Protein AF-R7ZIJ1-F1 (afdb_monomer_lite)

Foldseek 3Di:
DKDWAAWEWEDADAVVVVVVVVVVVFDKFFQADPVDGQWIWTDDPDGHIYIYGYDDPVCLVVLVVCCVQFHDQSSVVSNQSNPDDTTTDGTDIADPDPVRRDQVNQVVVQVVCVVVVWDKTHKDKDWHQGHVRDIDIDIDMGTDD

Secondary structure (DSSP, 8-state):
--EEEEEEEEES-HHHHHHHHHHTT--EEESS-TTT-SEEEE--SSSPEEEEEE--GGGGTTHHHHHHHH-HHHHHHHHHHHHSPSEEEEEEEE-SSHHHHSGGGHHHHHHHHHHTT--BPPPEEEEEE-TTS-EEEEEE--B--

Structure (mmCIF, N/CA/C/O backbone):
data_AF-R7ZIJ1-F1
#
_entry.id   AF-R7ZIJ1-F1
#
loop_
_atom_site.group_PDB
_atom_site.id
_atom_site.type_symbol
_atom_site.label_atom_id
_atom_site.label_alt_id
_atom_site.label_comp_id
_atom_site.label_asym_id
_atom_site.label_entity_id
_atom_site.label_seq_id
_atom_site.pdbx_PDB_ins_code
_atom_site.Cartn_x
_atom_site.Cartn_y
_atom_site.Cartn_z
_atom_site.occupancy
_atom_site.B_iso_or_equiv
_atom_site.auth_seq_id
_atom_site.auth_comp_id
_atom_site.auth_asym_id
_atom_site.auth_atom_id
_atom_site.pdbx_PDB_model_num
ATOM 1 N N . MET A 1 1 ? -21.205 5.288 0.172 1.00 73.06 1 MET A N 1
ATOM 2 C CA . MET A 1 1 ? -20.862 4.315 1.240 1.00 73.06 1 MET A CA 1
ATOM 3 C C . MET A 1 1 ? -19.729 3.442 0.705 1.00 73.06 1 MET A C 1
ATOM 5 O O . MET A 1 1 ? -20.016 2.722 -0.219 1.00 73.06 1 MET A O 1
ATOM 9 N N . LEU A 1 2 ? -18.474 3.632 1.132 1.00 88.88 2 LEU A N 1
ATOM 10 C CA . LEU A 1 2 ? -17.193 3.047 0.641 1.00 88.88 2 LEU A CA 1
ATOM 11 C C . LEU A 1 2 ? -17.124 2.245 -0.691 1.00 88.88 2 LEU A C 1
ATOM 13 O O . LEU A 1 2 ? -17.809 1.242 -0.847 1.00 88.88 2 LEU A O 1
ATOM 17 N N . LYS A 1 3 ? -16.189 2.601 -1.585 1.00 92.88 3 LYS A N 1
ATOM 18 C CA . LYS A 1 3 ? -15.835 1.858 -2.817 1.00 92.88 3 LYS A CA 1
ATOM 19 C C . LYS A 1 3 ? -14.416 1.290 -2.750 1.00 92.88 3 LYS A C 1
ATOM 21 O O . LYS A 1 3 ? -13.611 1.747 -1.940 1.00 92.88 3 LYS A O 1
ATOM 26 N N . ILE A 1 4 ? -14.095 0.326 -3.616 1.00 95.69 4 ILE A N 1
ATOM 27 C CA . ILE A 1 4 ? -12.715 -0.153 -3.790 1.00 95.69 4 ILE A CA 1
ATOM 28 C C . ILE A 1 4 ? -11.900 0.954 -4.463 1.00 95.69 4 ILE A C 1
ATOM 30 O O . ILE A 1 4 ? -12.250 1.402 -5.551 1.00 95.69 4 ILE A O 1
ATOM 34 N N . SER A 1 5 ? -10.827 1.380 -3.800 1.00 95.12 5 SER A N 1
ATOM 35 C CA . SER A 1 5 ? -9.854 2.343 -4.325 1.00 95.12 5 SER A CA 1
ATOM 36 C C . SER A 1 5 ? -8.851 1.637 -5.233 1.00 95.12 5 SER A C 1
ATOM 38 O O . SER A 1 5 ? -8.648 2.010 -6.385 1.00 95.12 5 SER A O 1
ATOM 40 N N . HIS A 1 6 ? -8.251 0.565 -4.716 1.00 97.12 6 HIS A N 1
ATOM 41 C CA . HIS A 1 6 ? -7.270 -0.235 -5.432 1.00 97.12 6 HIS A CA 1
ATOM 42 C C . HIS A 1 6 ? -7.150 -1.635 -4.849 1.00 97.12 6 HIS A C 1
ATOM 44 O O . HIS A 1 6 ? -7.505 -1.890 -3.694 1.00 97.12 6 HIS A O 1
ATOM 50 N N . ILE A 1 7 ? -6.617 -2.534 -5.668 1.00 97.81 7 ILE A N 1
ATOM 51 C CA . ILE A 1 7 ? -6.256 -3.897 -5.284 1.00 97.81 7 ILE A CA 1
ATOM 52 C C . ILE A 1 7 ? -4.742 -3.943 -5.088 1.00 97.81 7 ILE A C 1
ATOM 54 O O . ILE A 1 7 ? -3.988 -3.374 -5.876 1.00 97.81 7 ILE A O 1
ATOM 58 N N . GLN A 1 8 ? -4.289 -4.623 -4.041 1.00 97.50 8 GLN A N 1
ATOM 59 C CA . GLN A 1 8 ? -2.878 -4.744 -3.705 1.00 97.50 8 GLN A CA 1
ATOM 60 C C . GLN A 1 8 ? -2.326 -6.093 -4.174 1.00 97.50 8 GLN A C 1
ATOM 62 O O . GLN A 1 8 ? -2.800 -7.162 -3.776 1.00 97.50 8 GLN A O 1
ATOM 67 N N . CYS A 1 9 ? -1.288 -6.033 -5.004 1.00 97.88 9 CYS A N 1
ATOM 68 C CA . CYS A 1 9 ? -0.567 -7.174 -5.543 1.00 97.88 9 CYS A CA 1
ATOM 69 C C . CYS A 1 9 ? 0.866 -7.184 -5.012 1.00 97.88 9 CYS A C 1
ATOM 71 O O . CYS A 1 9 ? 1.689 -6.329 -5.351 1.00 97.88 9 CYS A O 1
ATOM 73 N N . ARG A 1 10 ? 1.179 -8.169 -4.174 1.00 97.50 10 ARG A N 1
ATOM 74 C CA . ARG A 1 10 ? 2.536 -8.358 -3.667 1.00 97.50 10 ARG A CA 1
ATOM 75 C C . ARG A 1 10 ? 3.375 -9.030 -4.741 1.00 97.50 10 ARG A C 1
ATOM 77 O O . ARG A 1 10 ? 3.000 -10.090 -5.228 1.00 97.50 10 ARG A O 1
ATOM 84 N N . VAL A 1 11 ? 4.548 -8.477 -5.019 1.00 97.44 11 VAL A N 1
ATOM 85 C CA . VAL A 1 11 ? 5.534 -9.037 -5.952 1.00 97.44 11 VAL A CA 1
ATOM 86 C C . VAL A 1 11 ? 6.867 -9.263 -5.249 1.00 97.44 11 VAL A C 1
ATOM 88 O O . VAL A 1 11 ? 7.209 -8.564 -4.293 1.00 97.44 11 VAL A O 1
ATOM 91 N N . ASN A 1 12 ? 7.640 -10.251 -5.698 1.00 95.88 12 ASN A N 1
ATOM 92 C CA . ASN A 1 12 ? 8.949 -10.528 -5.096 1.00 95.88 12 ASN A CA 1
ATOM 93 C C . ASN A 1 12 ? 10.057 -9.595 -5.613 1.00 95.88 12 ASN A C 1
ATOM 95 O O . ASN A 1 12 ? 11.050 -9.382 -4.922 1.00 95.88 12 ASN A O 1
ATOM 99 N N . ASN A 1 13 ? 9.900 -9.052 -6.824 1.00 96.88 13 ASN A N 1
ATOM 100 C CA . ASN A 1 13 ? 10.826 -8.099 -7.432 1.00 96.88 13 ASN A CA 1
ATOM 101 C C . ASN A 1 13 ? 10.035 -7.069 -8.242 1.00 96.88 13 ASN A C 1
ATOM 103 O O . ASN A 1 13 ? 9.530 -7.379 -9.323 1.00 96.88 13 ASN A O 1
ATOM 107 N N . ILE A 1 14 ? 9.957 -5.837 -7.738 1.00 98.06 14 ILE A N 1
ATOM 108 C CA . ILE A 1 14 ? 9.136 -4.791 -8.354 1.00 98.06 14 ILE A CA 1
ATOM 109 C C . ILE A 1 14 ? 9.613 -4.426 -9.762 1.00 98.06 14 ILE A C 1
ATOM 111 O O . ILE A 1 14 ? 8.795 -4.213 -10.646 1.00 98.06 14 ILE A O 1
ATOM 115 N N . LYS A 1 15 ? 10.926 -4.415 -10.019 1.00 97.94 15 LYS A N 1
ATOM 116 C CA . LYS A 1 15 ? 11.476 -4.081 -11.346 1.00 97.94 15 LYS A CA 1
ATOM 117 C C . LYS A 1 15 ? 11.130 -5.130 -12.387 1.00 97.94 15 LYS A C 1
ATOM 119 O O . LYS A 1 15 ? 10.789 -4.776 -13.512 1.00 97.94 15 LYS A O 1
ATOM 124 N N . LYS A 1 16 ? 11.198 -6.407 -12.004 1.00 98.19 16 LYS A N 1
ATOM 125 C CA . LYS A 1 16 ? 10.779 -7.501 -12.877 1.00 98.19 16 LYS A CA 1
ATOM 126 C C . LYS A 1 16 ? 9.279 -7.411 -13.162 1.00 98.19 16 LYS A C 1
ATOM 128 O O . LYS A 1 16 ? 8.903 -7.438 -14.325 1.00 98.19 16 LYS A O 1
ATOM 133 N N . ALA A 1 17 ? 8.458 -7.236 -12.124 1.00 98.25 17 ALA A N 1
ATOM 134 C CA . ALA A 1 17 ? 7.010 -7.137 -12.276 1.00 98.25 17 ALA A CA 1
ATOM 135 C C . ALA A 1 17 ? 6.605 -5.983 -13.202 1.00 98.25 17 ALA A C 1
ATOM 137 O O . ALA A 1 17 ? 5.841 -6.201 -14.135 1.00 98.25 17 ALA A O 1
ATOM 138 N N . VAL A 1 18 ? 7.171 -4.784 -13.008 1.00 98.38 18 VAL A N 1
ATOM 139 C CA . VAL A 1 18 ? 6.916 -3.646 -13.904 1.00 98.38 18 VAL A CA 1
ATOM 140 C C . VAL A 1 18 ? 7.289 -3.988 -15.349 1.00 98.38 18 VAL A C 1
ATOM 142 O O . VAL A 1 18 ? 6.453 -3.823 -16.229 1.00 98.38 18 VAL A O 1
ATOM 145 N N . SER A 1 19 ? 8.480 -4.552 -15.589 1.00 98.38 19 SER A N 1
ATOM 146 C CA . SER A 1 19 ? 8.894 -4.940 -16.946 1.00 98.38 19 SER A CA 1
ATOM 147 C C . SER A 1 19 ? 7.963 -5.976 -17.585 1.00 98.38 19 SER A C 1
ATOM 149 O O . SER A 1 19 ? 7.710 -5.902 -18.785 1.00 98.38 19 SER A O 1
ATOM 151 N N . ASP A 1 20 ? 7.467 -6.945 -16.815 1.00 98.38 20 ASP A N 1
ATOM 152 C CA . ASP A 1 20 ? 6.567 -7.981 -17.324 1.00 98.38 20 ASP A CA 1
ATOM 153 C C . ASP A 1 20 ? 5.190 -7.401 -17.689 1.00 98.38 20 ASP A C 1
ATOM 155 O O . ASP A 1 20 ? 4.661 -7.713 -18.754 1.00 98.38 20 ASP A O 1
ATOM 159 N N . PHE A 1 21 ? 4.632 -6.516 -16.854 1.00 98.31 21 PHE A N 1
ATOM 160 C CA . PHE A 1 21 ? 3.360 -5.845 -17.145 1.00 98.31 21 PHE A CA 1
ATOM 161 C C . PHE A 1 21 ? 3.470 -4.870 -18.325 1.00 98.31 21 PHE A C 1
ATOM 163 O O . PHE A 1 21 ? 2.581 -4.852 -19.175 1.00 98.31 21 PHE A O 1
ATOM 170 N N . GLU A 1 22 ? 4.573 -4.127 -18.440 1.00 98.06 22 GLU A N 1
ATOM 171 C CA . GLU A 1 22 ? 4.838 -3.271 -19.605 1.00 98.06 22 GLU A CA 1
ATOM 172 C C . GLU A 1 22 ? 4.935 -4.098 -20.898 1.00 98.06 22 GLU A C 1
ATOM 174 O O . GLU A 1 22 ? 4.335 -3.740 -21.910 1.00 98.06 22 GLU A O 1
ATOM 179 N N . LYS A 1 23 ? 5.619 -5.253 -20.869 1.00 98.50 23 LYS A N 1
ATOM 180 C CA . LYS A 1 23 ? 5.677 -6.185 -22.015 1.00 98.50 23 LYS A CA 1
ATOM 181 C C . LYS A 1 23 ? 4.318 -6.779 -22.373 1.00 98.50 23 LYS A C 1
ATOM 183 O O . LYS A 1 23 ? 4.087 -7.090 -23.537 1.00 98.50 23 LYS A O 1
ATOM 188 N N . ALA A 1 24 ? 3.433 -6.936 -21.392 1.00 97.75 24 ALA A N 1
ATOM 189 C CA . ALA A 1 24 ? 2.054 -7.359 -21.606 1.00 97.75 24 ALA A CA 1
ATOM 190 C C . ALA A 1 24 ? 1.144 -6.226 -22.127 1.00 97.75 24 ALA A C 1
ATOM 192 O O . ALA A 1 24 ? -0.035 -6.467 -22.372 1.00 97.75 24 ALA A O 1
ATOM 193 N N . GLY A 1 25 ? 1.674 -5.011 -22.317 1.00 97.44 25 GLY A N 1
ATOM 194 C CA . GLY A 1 25 ? 0.955 -3.873 -22.892 1.00 97.44 25 GLY A CA 1
ATOM 195 C C . GLY A 1 25 ? 0.303 -2.941 -21.870 1.00 97.44 25 GLY A C 1
ATOM 196 O O . GLY A 1 25 ? -0.408 -2.019 -22.265 1.00 97.44 25 GLY A O 1
ATOM 197 N N . PHE A 1 26 ? 0.533 -3.139 -20.569 1.00 97.19 26 PHE A N 1
ATOM 198 C CA . PHE A 1 26 ? 0.015 -2.233 -19.546 1.00 97.19 26 PHE A CA 1
ATOM 199 C C . PHE A 1 26 ? 0.873 -0.975 -19.422 1.00 97.19 26 PHE A C 1
ATOM 201 O O . PHE A 1 26 ? 2.103 -1.032 -19.445 1.00 97.19 26 PHE A O 1
ATOM 208 N N . HIS A 1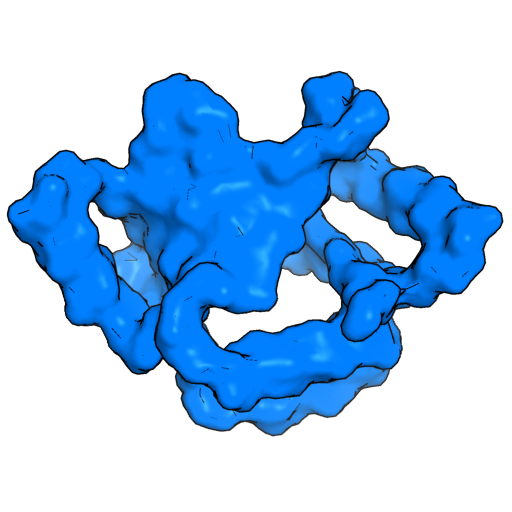 27 ? 0.221 0.165 -19.197 1.00 95.12 27 HIS A N 1
ATOM 209 C CA . HIS A 1 27 ? 0.905 1.360 -18.721 1.00 95.12 27 HIS A CA 1
ATOM 210 C C . HIS A 1 27 ? 1.148 1.252 -17.212 1.00 95.12 27 HIS A C 1
ATOM 212 O O . HIS A 1 27 ? 0.209 1.033 -16.444 1.00 95.12 27 HIS A O 1
ATOM 218 N N . VAL A 1 28 ? 2.403 1.420 -16.789 1.00 97.56 28 VAL A N 1
ATOM 219 C CA . VAL A 1 28 ? 2.804 1.267 -15.388 1.00 97.56 28 VAL A CA 1
ATOM 220 C C . VAL A 1 28 ? 3.445 2.555 -14.867 1.00 97.56 28 VAL A C 1
ATOM 222 O O . VAL A 1 28 ? 4.476 3.005 -15.362 1.00 97.56 28 VAL A O 1
ATOM 225 N N . GLU A 1 29 ? 2.853 3.149 -13.830 1.00 97.25 29 GLU A N 1
ATOM 226 C CA . GLU A 1 29 ? 3.378 4.343 -13.164 1.00 97.25 29 GLU A CA 1
ATOM 227 C C . GLU A 1 29 ? 4.205 3.954 -11.935 1.00 97.25 29 GLU A C 1
ATOM 229 O O . GLU A 1 29 ? 3.714 3.352 -10.982 1.00 97.25 29 GLU A O 1
ATOM 234 N N . TRP A 1 30 ? 5.466 4.373 -11.889 1.00 97.81 30 TRP A N 1
ATOM 235 C CA . TRP A 1 30 ? 6.296 4.184 -10.702 1.00 97.81 30 TRP A CA 1
ATOM 236 C C . TRP A 1 30 ? 5.864 5.077 -9.532 1.00 97.81 30 TRP A C 1
ATOM 238 O O . TRP A 1 30 ? 5.767 6.298 -9.662 1.00 97.81 30 TRP A O 1
ATOM 248 N N . GLY A 1 31 ? 5.724 4.494 -8.334 1.00 96.00 31 GLY A N 1
ATOM 249 C CA . GLY A 1 31 ? 5.298 5.249 -7.151 1.00 96.00 31 GLY A CA 1
ATOM 250 C C . GLY A 1 31 ? 6.291 6.319 -6.683 1.00 96.00 31 GLY A C 1
ATOM 251 O O . GLY A 1 31 ? 5.894 7.340 -6.107 1.00 96.00 31 GLY A O 1
ATOM 252 N N . ARG A 1 32 ? 7.581 6.121 -6.970 1.00 95.69 32 ARG A N 1
ATOM 253 C CA . ARG A 1 32 ? 8.671 7.097 -6.822 1.00 95.69 32 ARG A CA 1
ATOM 254 C C . ARG A 1 32 ? 9.780 6.795 -7.831 1.00 95.69 32 ARG A C 1
ATOM 256 O O . ARG A 1 32 ? 9.584 5.991 -8.729 1.00 95.69 32 ARG A O 1
ATOM 263 N N . ASN A 1 33 ? 10.959 7.405 -7.676 1.00 95.56 33 ASN A N 1
ATOM 264 C CA . ASN A 1 33 ? 12.117 7.127 -8.532 1.00 95.56 33 ASN A CA 1
ATOM 265 C C . ASN A 1 33 ? 12.336 5.602 -8.749 1.00 95.56 33 ASN A C 1
ATOM 267 O O . ASN A 1 33 ? 12.537 4.880 -7.767 1.00 95.56 33 ASN A O 1
ATOM 271 N N . PRO A 1 34 ? 12.363 5.106 -10.003 1.00 96.25 34 PRO A N 1
ATOM 272 C CA . PRO A 1 34 ? 12.473 3.671 -10.302 1.00 96.25 34 PRO A CA 1
ATOM 273 C C . PRO A 1 34 ? 13.718 2.988 -9.718 1.00 96.25 34 PRO A C 1
ATOM 275 O O . PRO A 1 34 ? 13.738 1.776 -9.500 1.00 96.25 34 PRO A O 1
ATOM 278 N N . LYS A 1 35 ? 14.782 3.751 -9.423 1.00 94.06 35 LYS A N 1
ATOM 279 C CA . LYS A 1 35 ? 16.000 3.207 -8.807 1.00 94.06 35 LYS A CA 1
ATOM 280 C C . LYS A 1 35 ? 15.738 2.634 -7.412 1.00 94.06 35 LYS A C 1
ATOM 282 O O . LYS A 1 35 ? 16.397 1.660 -7.050 1.00 94.06 35 LYS A O 1
ATOM 287 N N . ASN A 1 36 ? 14.797 3.210 -6.657 1.00 92.94 36 ASN A N 1
ATOM 288 C CA . ASN A 1 36 ? 14.523 2.861 -5.259 1.00 92.94 36 ASN A CA 1
ATOM 289 C C . ASN A 1 36 ? 13.033 2.689 -4.911 1.00 92.94 36 ASN A C 1
ATOM 291 O O . ASN A 1 36 ? 12.707 2.561 -3.729 1.00 92.94 36 ASN A O 1
ATOM 295 N N . SER A 1 37 ? 12.132 2.697 -5.897 1.00 95.62 37 SER A N 1
ATOM 296 C CA . SER A 1 37 ? 10.711 2.448 -5.655 1.00 95.62 37 SER A CA 1
ATOM 297 C C . SER A 1 37 ? 10.473 1.020 -5.177 1.00 95.62 37 SER A C 1
ATOM 299 O O . SER A 1 37 ? 11.118 0.091 -5.655 1.00 95.62 37 SER A O 1
ATOM 301 N N . LEU A 1 38 ? 9.537 0.862 -4.241 1.00 96.06 38 LEU A N 1
ATOM 302 C CA . LEU A 1 38 ? 9.023 -0.437 -3.793 1.00 96.06 38 LEU A CA 1
ATOM 303 C C . LEU A 1 38 ? 7.589 -0.668 -4.259 1.00 96.06 38 LEU A C 1
ATOM 305 O O . LEU A 1 38 ? 7.033 -1.714 -3.957 1.00 96.06 38 LEU A O 1
ATOM 309 N N . ASN A 1 39 ? 6.995 0.288 -4.973 1.00 97.50 39 ASN A N 1
ATOM 310 C CA . ASN A 1 39 ? 5.675 0.138 -5.557 1.00 97.50 39 ASN A CA 1
ATOM 311 C C . ASN A 1 39 ? 5.561 0.784 -6.942 1.00 97.50 39 ASN A C 1
ATOM 313 O O . ASN A 1 39 ? 6.370 1.638 -7.336 1.00 97.50 39 ASN A O 1
ATOM 317 N N . ALA A 1 40 ? 4.548 0.339 -7.670 1.00 98.25 40 ALA A N 1
ATOM 318 C CA . ALA A 1 40 ? 4.122 0.856 -8.958 1.00 98.25 40 ALA A CA 1
ATOM 319 C C . ALA A 1 40 ? 2.609 0.654 -9.116 1.00 98.25 40 ALA A C 1
A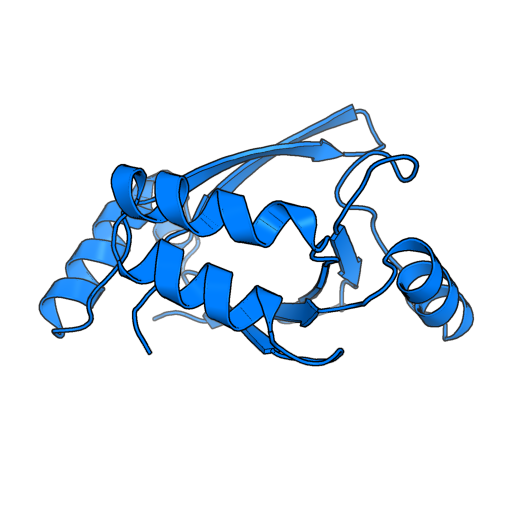TOM 321 O O . ALA A 1 40 ? 2.017 -0.181 -8.433 1.00 98.25 40 ALA A O 1
ATOM 322 N N . PHE A 1 41 ? 1.993 1.415 -10.008 1.00 97.88 41 PHE A N 1
ATOM 323 C CA . PHE A 1 41 ? 0.552 1.440 -10.214 1.00 97.88 41 PHE A CA 1
ATOM 324 C C . PHE A 1 41 ? 0.222 1.088 -11.657 1.00 97.88 41 PHE A C 1
ATOM 326 O O . PHE A 1 41 ? 0.867 1.587 -12.577 1.00 97.88 41 PHE A O 1
ATOM 333 N N . ILE A 1 42 ? -0.793 0.253 -11.847 1.00 98.19 42 ILE A N 1
ATOM 334 C CA . ILE A 1 42 ? -1.405 0.007 -13.151 1.00 98.19 42 ILE A CA 1
ATOM 335 C C . ILE A 1 42 ? -2.782 0.647 -13.124 1.00 98.19 42 ILE A C 1
ATOM 337 O O . ILE A 1 42 ? -3.664 0.210 -12.379 1.00 98.19 42 ILE A O 1
ATOM 341 N N . TRP A 1 43 ? -2.937 1.703 -13.913 1.00 95.88 43 TRP A N 1
ATOM 342 C CA . TRP A 1 43 ? -4.179 2.452 -14.022 1.00 95.88 43 TRP A CA 1
ATOM 343 C C . TRP A 1 43 ? -5.070 1.828 -15.090 1.00 95.88 43 TRP A C 1
ATOM 345 O O . TRP A 1 43 ? -4.621 1.560 -16.204 1.00 95.88 43 TRP A O 1
ATOM 355 N N . PHE A 1 44 ? -6.336 1.621 -14.748 1.00 94.25 44 PHE A N 1
ATOM 356 C CA . PHE A 1 44 ? -7.376 1.291 -15.715 1.00 94.25 44 PHE A CA 1
ATOM 357 C C . PHE A 1 44 ? -8.143 2.561 -16.079 1.00 94.25 44 PHE A C 1
ATOM 359 O O . PHE A 1 44 ? -8.131 3.532 -15.323 1.00 94.25 44 PHE A O 1
ATOM 366 N N . GLU A 1 45 ? -8.830 2.550 -17.220 1.00 92.12 45 GLU A N 1
ATOM 367 C CA . GLU A 1 45 ? -9.637 3.696 -17.659 1.00 92.12 45 GLU A CA 1
ATOM 368 C C . GLU A 1 45 ? -10.723 4.063 -16.643 1.00 92.12 45 GLU A C 1
ATOM 370 O O . GLU A 1 45 ? -11.051 5.235 -16.466 1.00 92.12 45 GLU A O 1
ATOM 375 N N . GLN A 1 46 ? -11.287 3.055 -15.974 1.00 91.69 46 GLN A N 1
ATOM 376 C CA . GLN A 1 46 ? -12.344 3.216 -14.987 1.00 91.69 46 GLN A CA 1
ATOM 377 C C . GLN A 1 46 ? -12.163 2.224 -13.838 1.00 91.69 46 GLN A C 1
ATOM 379 O O . GLN A 1 46 ? -11.677 1.108 -14.024 1.00 91.69 46 GLN A O 1
ATOM 384 N N . GLY A 1 47 ? -12.636 2.616 -12.655 1.00 91.44 47 GLY A N 1
ATOM 385 C CA . GLY A 1 47 ? -12.656 1.753 -11.478 1.00 91.44 47 GLY A CA 1
ATOM 386 C C . GLY A 1 47 ? -11.330 1.719 -10.704 1.00 91.44 47 GLY A C 1
ATOM 387 O O . GLY A 1 47 ? -10.537 2.658 -10.791 1.00 91.44 47 GLY A O 1
ATOM 388 N N . PRO A 1 48 ? -11.120 0.679 -9.877 1.00 95.19 48 PRO A N 1
ATOM 389 C CA . PRO A 1 48 ? -9.964 0.594 -8.995 1.00 95.19 48 PRO A CA 1
ATOM 390 C C . PRO A 1 48 ? -8.685 0.296 -9.771 1.00 95.19 48 PRO A C 1
ATOM 392 O O . PRO A 1 48 ? -8.701 -0.533 -10.674 1.00 95.19 48 PRO A O 1
ATOM 395 N N . PHE A 1 49 ? -7.563 0.892 -9.372 1.00 97.06 49 PHE A N 1
ATOM 396 C CA . PHE A 1 49 ? -6.250 0.584 -9.950 1.00 97.06 49 PHE A CA 1
ATOM 397 C C . PHE A 1 49 ? -5.583 -0.620 -9.261 1.00 97.06 49 PHE A C 1
ATOM 399 O O . PHE A 1 49 ? -6.009 -1.066 -8.191 1.00 97.06 49 PHE A O 1
ATOM 406 N N . LEU A 1 50 ? -4.518 -1.157 -9.864 1.00 98.19 50 LEU A N 1
ATOM 407 C CA . LEU A 1 50 ? -3.681 -2.186 -9.238 1.00 98.19 50 LEU A CA 1
ATOM 408 C C . LEU A 1 50 ? -2.419 -1.549 -8.648 1.00 98.19 50 LEU A C 1
ATOM 410 O O . LEU A 1 50 ? -1.650 -0.920 -9.372 1.00 98.19 50 LEU A O 1
ATOM 414 N N . GLU A 1 51 ? -2.170 -1.744 -7.355 1.00 98.25 51 GLU A N 1
ATOM 415 C CA . GLU A 1 51 ? -0.888 -1.418 -6.726 1.00 98.25 51 GLU A CA 1
ATOM 416 C C . GLU A 1 51 ? -0.004 -2.667 -6.688 1.00 98.25 51 GLU A C 1
ATOM 418 O O . GLU A 1 51 ? -0.283 -3.621 -5.963 1.00 98.25 51 GLU A O 1
ATOM 423 N N . LEU A 1 52 ? 1.093 -2.649 -7.441 1.00 98.56 52 LEU A N 1
ATOM 424 C CA . LEU A 1 52 ? 2.185 -3.604 -7.291 1.00 98.56 52 LEU A CA 1
ATOM 425 C C . LEU A 1 52 ? 3.100 -3.122 -6.171 1.00 98.56 52 LEU A C 1
ATOM 427 O O . LEU A 1 52 ? 3.536 -1.971 -6.203 1.00 98.56 52 LEU A O 1
ATOM 431 N N . PHE A 1 53 ? 3.466 -3.985 -5.227 1.00 97.56 53 PHE A N 1
ATOM 432 C CA . PHE A 1 53 ? 4.435 -3.620 -4.196 1.00 97.56 53 PHE A CA 1
ATOM 433 C C . PHE A 1 53 ? 5.339 -4.776 -3.770 1.00 97.56 53 PHE A C 1
ATOM 435 O O . PHE A 1 53 ? 4.936 -5.936 -3.707 1.00 97.56 53 PHE A O 1
ATOM 442 N N . GLU A 1 54 ? 6.589 -4.444 -3.459 1.00 96.62 54 GLU A N 1
ATOM 443 C CA . GLU A 1 54 ? 7.606 -5.384 -3.002 1.00 96.62 54 GLU A CA 1
ATOM 444 C C . GLU A 1 54 ? 7.846 -5.229 -1.502 1.00 96.62 54 GLU A C 1
ATOM 446 O O . GLU A 1 54 ? 8.260 -4.172 -1.012 1.00 96.62 54 GLU A O 1
ATOM 451 N N . MET A 1 55 ? 7.666 -6.332 -0.773 1.00 93.62 55 MET A N 1
ATOM 452 C CA . MET A 1 55 ? 8.054 -6.418 0.628 1.00 93.62 55 MET A CA 1
ATOM 453 C C . MET A 1 55 ? 9.389 -7.139 0.814 1.00 93.62 55 MET A C 1
ATOM 455 O O . MET A 1 55 ? 9.474 -8.365 0.819 1.00 93.62 55 MET A O 1
ATOM 459 N N . LYS A 1 56 ? 10.448 -6.362 1.041 1.00 90.00 56 LYS A N 1
ATOM 460 C CA . LYS A 1 56 ? 11.777 -6.857 1.407 1.00 90.00 56 LYS A CA 1
ATOM 461 C C . LYS A 1 56 ? 11.794 -7.506 2.789 1.00 90.00 56 LYS A C 1
ATOM 463 O O . LYS A 1 56 ? 11.255 -6.970 3.754 1.00 90.00 56 LYS A O 1
ATOM 468 N N . ARG A 1 57 ? 12.522 -8.621 2.909 1.00 84.69 57 ARG A N 1
ATOM 469 C CA . ARG A 1 57 ? 12.594 -9.456 4.121 1.00 84.69 57 ARG A CA 1
ATOM 470 C C . ARG A 1 57 ? 12.991 -8.694 5.392 1.00 84.69 57 ARG A C 1
ATOM 472 O O . ARG A 1 57 ? 12.445 -8.989 6.448 1.00 84.69 57 ARG A O 1
ATOM 479 N N . PHE A 1 58 ? 13.876 -7.697 5.303 1.00 84.44 58 PHE A N 1
ATOM 480 C CA . PHE A 1 58 ? 14.273 -6.888 6.467 1.00 84.44 58 PHE A CA 1
ATOM 481 C C . PHE A 1 58 ? 13.112 -6.070 7.061 1.00 84.44 58 PHE A C 1
ATOM 483 O O . PHE A 1 58 ? 13.162 -5.685 8.227 1.00 84.44 58 PHE A O 1
ATOM 490 N N . MET A 1 59 ? 12.044 -5.825 6.293 1.00 88.50 59 MET A N 1
ATOM 491 C CA . MET A 1 59 ? 10.881 -5.070 6.756 1.00 88.50 59 MET A CA 1
ATOM 492 C C . MET A 1 59 ? 9.986 -5.862 7.717 1.00 88.50 59 MET A C 1
ATOM 494 O O . MET A 1 59 ? 9.076 -5.285 8.307 1.00 88.50 59 MET A O 1
ATOM 498 N N . SER A 1 60 ? 10.245 -7.155 7.945 1.00 85.75 60 SER A N 1
ATOM 499 C CA . SER A 1 60 ? 9.521 -7.941 8.954 1.00 85.75 60 SER A CA 1
ATOM 500 C C . SER A 1 60 ? 9.750 -7.407 10.372 1.00 85.75 60 SER A C 1
ATOM 502 O O . SER A 1 60 ? 8.798 -7.281 11.145 1.00 85.75 60 SER A O 1
ATOM 504 N N . ALA A 1 61 ? 10.985 -7.011 10.691 1.00 89.12 61 ALA A N 1
ATOM 505 C CA . ALA A 1 61 ? 11.350 -6.444 11.987 1.00 89.12 61 ALA A CA 1
ATOM 506 C C . ALA A 1 61 ? 10.638 -5.107 12.256 1.00 89.12 61 ALA A C 1
ATOM 508 O O . ALA A 1 61 ? 10.317 -4.796 13.400 1.00 89.12 61 ALA A O 1
ATOM 509 N N . ILE A 1 62 ? 10.308 -4.358 11.196 1.00 90.88 62 ILE A N 1
ATOM 510 C CA . ILE A 1 62 ? 9.615 -3.062 11.275 1.00 90.88 62 ILE A CA 1
ATOM 511 C C . ILE A 1 62 ? 8.163 -3.223 11.773 1.00 90.88 62 ILE A C 1
ATOM 513 O O . ILE A 1 62 ? 7.594 -2.289 12.335 1.00 90.88 62 ILE A O 1
ATOM 517 N N . SER A 1 63 ? 7.567 -4.417 11.663 1.00 90.50 63 SER A N 1
ATOM 518 C CA . SER A 1 63 ? 6.191 -4.664 12.129 1.00 90.50 63 SER A CA 1
ATOM 519 C C . SER A 1 63 ? 5.974 -4.390 13.623 1.00 90.50 63 SER A C 1
ATOM 521 O O . SER A 1 63 ? 4.900 -3.935 14.017 1.00 90.50 63 SER A O 1
ATOM 523 N N . PHE A 1 64 ? 6.985 -4.632 14.463 1.00 92.81 64 PHE A N 1
ATOM 524 C CA . PHE A 1 64 ? 6.906 -4.426 15.910 1.00 92.81 64 PHE A CA 1
ATOM 525 C C . PHE A 1 64 ? 6.806 -2.945 16.300 1.00 92.81 64 PHE A C 1
ATOM 527 O O . PHE A 1 64 ? 5.813 -2.588 16.940 1.00 92.81 64 PHE A O 1
ATOM 534 N N . PRO A 1 65 ? 7.749 -2.061 15.906 1.00 95.69 65 PRO A N 1
ATOM 535 C CA . PRO A 1 65 ? 7.618 -0.636 16.190 1.00 95.69 65 PRO A CA 1
ATOM 536 C C . PRO A 1 65 ? 6.365 -0.033 15.538 1.00 95.69 65 PRO A C 1
ATOM 538 O O . PRO A 1 65 ? 5.691 0.776 16.173 1.00 95.69 65 PRO A O 1
ATOM 541 N N . LEU A 1 66 ? 5.971 -0.481 14.336 1.00 93.56 66 LEU A N 1
ATOM 542 C CA . LEU A 1 66 ? 4.698 -0.064 13.731 1.00 93.56 66 LEU A CA 1
ATOM 543 C C . LEU A 1 66 ? 3.490 -0.443 14.597 1.00 93.56 66 LEU A C 1
ATOM 545 O O . LEU A 1 66 ? 2.573 0.361 14.749 1.00 93.56 66 LEU A O 1
ATOM 549 N N . GLY A 1 67 ? 3.497 -1.632 15.201 1.00 94.81 67 GLY A N 1
ATOM 550 C CA . GLY A 1 67 ? 2.459 -2.076 16.131 1.00 94.81 67 GLY A CA 1
ATOM 551 C C . GLY A 1 67 ? 2.355 -1.235 17.397 1.00 94.81 67 GLY A C 1
ATOM 552 O O . GLY A 1 67 ? 1.252 -0.996 17.878 1.00 94.81 67 GLY A O 1
ATOM 553 N N . ILE A 1 68 ? 3.484 -0.760 17.921 1.00 96.50 68 ILE A N 1
ATOM 554 C CA . ILE A 1 68 ? 3.515 0.114 19.103 1.00 96.50 68 ILE A CA 1
ATOM 555 C C . ILE A 1 68 ? 2.958 1.499 18.748 1.00 96.50 68 ILE A C 1
ATOM 557 O O . ILE A 1 68 ? 2.115 2.041 19.463 1.00 96.50 68 ILE A O 1
ATOM 561 N N . ILE A 1 69 ? 3.391 2.065 17.618 1.00 96.50 69 ILE A N 1
ATOM 562 C CA . ILE A 1 69 ? 3.015 3.426 17.213 1.00 96.50 69 ILE A CA 1
ATOM 563 C C . ILE A 1 69 ? 1.557 3.472 16.744 1.00 96.50 69 ILE A C 1
ATOM 565 O O . ILE A 1 69 ? 0.776 4.302 17.224 1.00 96.50 69 ILE A O 1
ATOM 569 N N . TYR A 1 70 ? 1.183 2.570 15.833 1.00 96.44 70 TYR A N 1
ATOM 570 C CA . TYR A 1 70 ? -0.097 2.584 15.122 1.00 96.44 70 TYR A CA 1
ATOM 571 C C . TYR A 1 70 ? -1.104 1.548 15.630 1.00 96.44 70 TYR A C 1
ATOM 573 O O . TYR A 1 70 ? -2.270 1.610 15.252 1.00 96.44 70 TYR A O 1
ATOM 581 N N . GLY A 1 71 ? -0.715 0.637 16.517 1.00 95.50 71 GLY A N 1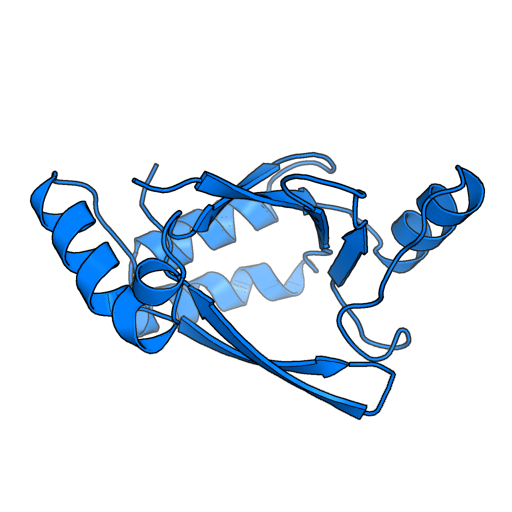
ATOM 582 C CA . GLY A 1 71 ? -1.613 -0.340 17.132 1.00 95.50 71 GLY A CA 1
ATOM 583 C C . GLY A 1 71 ? -1.598 -1.721 16.472 1.00 95.50 71 GLY A C 1
ATOM 584 O O . GLY A 1 71 ? -1.017 -1.943 15.407 1.00 95.50 71 GLY A O 1
ATOM 585 N N . LYS A 1 72 ? -2.278 -2.664 17.134 1.00 94.00 72 LYS A N 1
ATOM 586 C CA . LYS A 1 72 ? -2.292 -4.100 16.811 1.00 94.00 72 LYS A CA 1
A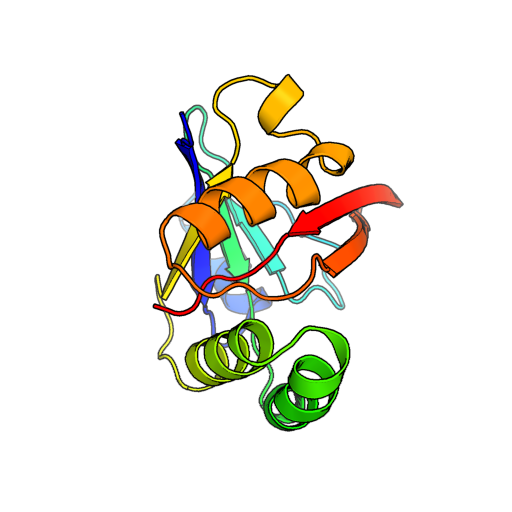TOM 587 C C . LYS A 1 72 ? -2.650 -4.395 15.348 1.00 94.00 72 LYS A C 1
ATOM 589 O O . LYS A 1 72 ? -1.906 -5.122 14.696 1.00 94.00 72 LYS A O 1
ATOM 594 N N . SER A 1 73 ? -3.698 -3.760 14.812 1.00 95.31 73 SER A N 1
ATOM 595 C CA . SER A 1 73 ? -4.153 -3.959 13.426 1.00 95.31 73 SER A CA 1
ATOM 596 C C . SER A 1 73 ? -3.056 -3.674 12.396 1.00 95.31 73 SER A C 1
ATOM 598 O O . SER A 1 73 ? -2.948 -4.386 11.402 1.00 95.31 73 SER A O 1
ATOM 600 N N . MET A 1 74 ? -2.210 -2.663 12.646 1.00 95.81 74 MET A N 1
ATOM 601 C CA . MET A 1 74 ? -1.089 -2.334 11.761 1.00 95.81 74 MET A CA 1
ATOM 602 C C . MET A 1 74 ? -0.054 -3.458 11.744 1.00 95.81 74 MET A C 1
ATOM 604 O O . MET A 1 74 ? 0.362 -3.906 10.679 1.00 95.81 74 MET A O 1
ATOM 608 N N . ARG A 1 75 ? 0.343 -3.936 12.929 1.00 94.50 75 ARG A N 1
ATOM 609 C CA . ARG A 1 75 ? 1.328 -5.015 13.056 1.00 94.50 75 ARG A CA 1
ATOM 610 C C . ARG A 1 75 ? 0.842 -6.297 12.399 1.00 94.50 75 ARG A C 1
ATOM 612 O O . ARG A 1 75 ? 1.585 -6.879 11.616 1.00 94.50 75 ARG A O 1
ATOM 619 N N . GLU A 1 76 ? -0.374 -6.731 12.714 1.00 93.62 76 GLU A N 1
ATOM 620 C CA . GLU A 1 76 ? -0.921 -7.990 12.197 1.00 93.62 76 GLU A CA 1
ATOM 621 C C . GLU A 1 76 ? -1.048 -7.956 10.677 1.00 93.62 76 GLU A C 1
ATOM 623 O O . GLU A 1 76 ? -0.617 -8.890 9.999 1.00 93.62 76 GLU A O 1
ATOM 628 N N . ARG A 1 77 ? -1.546 -6.844 10.121 1.00 93.69 77 ARG A N 1
ATOM 629 C CA . ARG A 1 77 ? -1.662 -6.694 8.670 1.00 93.69 77 ARG A CA 1
ATOM 630 C C . ARG A 1 77 ? -0.298 -6.674 7.983 1.00 93.69 77 ARG A C 1
ATOM 632 O O . ARG A 1 77 ? -0.105 -7.384 7.001 1.00 93.69 77 ARG A O 1
ATOM 639 N N . TRP A 1 78 ? 0.669 -5.941 8.533 1.00 94.12 78 TRP A N 1
ATOM 640 C CA . TRP A 1 78 ? 2.034 -5.909 8.004 1.00 94.12 78 TRP A CA 1
ATOM 641 C C . TRP A 1 78 ? 2.687 -7.295 8.012 1.00 94.12 78 TRP A C 1
ATOM 643 O O . TRP A 1 78 ? 3.306 -7.708 7.033 1.00 94.12 78 TRP A O 1
ATOM 653 N N . GLN A 1 79 ? 2.532 -8.042 9.109 1.00 92.62 79 GLN A N 1
ATOM 654 C CA . GLN A 1 79 ? 3.040 -9.410 9.225 1.00 92.62 79 GLN A CA 1
ATOM 655 C C . GLN A 1 79 ? 2.367 -10.348 8.222 1.00 92.62 79 GLN A C 1
ATOM 657 O O . GLN A 1 79 ? 3.063 -11.145 7.594 1.00 92.62 79 GLN A O 1
ATOM 662 N N . LYS A 1 80 ? 1.051 -10.210 8.016 1.00 92.31 80 LYS A N 1
ATOM 663 C CA . LYS A 1 80 ? 0.316 -10.947 6.984 1.00 92.31 80 LYS A CA 1
ATOM 664 C C . LYS A 1 80 ? 0.918 -10.676 5.608 1.00 92.31 80 LYS A C 1
ATOM 666 O O . LYS A 1 80 ? 1.326 -11.626 4.953 1.00 92.31 80 LYS A O 1
ATOM 671 N N . TRP A 1 81 ? 1.058 -9.416 5.194 1.00 93.19 81 TRP A N 1
ATOM 672 C CA . TRP A 1 81 ? 1.640 -9.081 3.888 1.00 93.19 81 TRP A CA 1
ATOM 673 C C . TRP A 1 81 ? 3.061 -9.636 3.694 1.00 93.19 81 TRP A C 1
ATOM 675 O O . TRP A 1 81 ? 3.398 -10.098 2.605 1.00 93.19 81 TRP A O 1
ATOM 685 N N . MET A 1 82 ? 3.885 -9.667 4.746 1.00 91.19 82 MET A N 1
ATOM 686 C CA . MET A 1 82 ? 5.254 -10.194 4.669 1.00 91.19 82 MET A CA 1
ATOM 687 C C . MET A 1 82 ? 5.325 -11.684 4.305 1.00 91.19 82 MET A C 1
ATOM 689 O O . MET A 1 82 ? 6.257 -12.081 3.602 1.00 91.19 82 MET A O 1
ATOM 693 N N . VAL A 1 83 ? 4.381 -12.498 4.792 1.00 90.75 83 VAL A N 1
ATOM 694 C CA . VAL A 1 83 ? 4.401 -13.966 4.628 1.00 90.75 83 VAL A CA 1
ATOM 695 C C . VAL A 1 83 ? 3.564 -14.463 3.451 1.00 90.75 83 VAL A C 1
ATOM 697 O O . VAL A 1 83 ? 3.633 -15.643 3.115 1.00 90.75 83 VAL A O 1
ATOM 700 N N . GLN A 1 84 ? 2.771 -13.591 2.823 1.00 91.81 84 GLN A N 1
ATOM 701 C CA . GLN A 1 84 ? 1.985 -13.971 1.654 1.00 91.81 84 GLN A CA 1
ATOM 702 C C . GLN A 1 84 ? 2.880 -14.295 0.455 1.00 91.81 84 GLN A C 1
ATOM 704 O O . GLN A 1 84 ? 3.932 -13.686 0.245 1.00 91.81 84 GLN A O 1
ATOM 709 N N . ARG A 1 85 ? 2.417 -15.239 -0.369 1.00 93.69 85 ARG A N 1
ATOM 710 C CA . ARG A 1 85 ? 2.995 -15.485 -1.694 1.00 93.69 85 ARG A CA 1
ATOM 711 C C . ARG A 1 85 ? 2.756 -14.288 -2.620 1.00 93.69 85 ARG A C 1
ATOM 713 O O . ARG A 1 85 ? 1.986 -13.383 -2.311 1.00 93.69 85 ARG A O 1
ATOM 720 N N . GLU A 1 86 ? 3.449 -14.278 -3.749 1.00 95.56 86 GLU A N 1
ATOM 721 C CA . GLU A 1 86 ? 3.206 -13.305 -4.816 1.00 95.56 86 GLU A CA 1
ATOM 722 C C . GLU A 1 86 ? 1.777 -13.427 -5.378 1.00 95.56 86 GLU A C 1
ATOM 724 O O . GLU A 1 86 ? 1.233 -14.532 -5.455 1.00 95.56 86 GLU A O 1
ATOM 729 N N . GLY A 1 87 ? 1.170 -12.290 -5.728 1.00 96.69 87 GLY A N 1
ATOM 730 C CA . GLY A 1 87 ? -0.194 -12.191 -6.252 1.00 96.69 87 GLY A CA 1
ATOM 731 C C . GLY A 1 87 ? -1.064 -11.163 -5.523 1.00 96.69 87 GLY A C 1
ATOM 732 O O . GLY A 1 87 ? -0.574 -10.359 -4.728 1.00 96.69 87 GLY A O 1
ATOM 733 N N . LEU A 1 88 ? -2.371 -11.191 -5.804 1.00 96.62 88 LEU A N 1
ATOM 734 C CA . LEU A 1 88 ? -3.368 -10.333 -5.155 1.00 96.62 88 LEU A CA 1
ATOM 735 C C . LEU A 1 88 ? -3.544 -10.761 -3.697 1.00 96.62 88 LEU A C 1
ATOM 737 O O . LEU A 1 88 ? -3.908 -11.909 -3.435 1.00 96.62 88 LEU A O 1
ATOM 741 N N . ILE A 1 89 ? -3.276 -9.856 -2.756 1.00 95.81 89 ILE A N 1
ATOM 742 C CA . ILE A 1 89 ? -3.285 -10.194 -1.324 1.00 95.81 89 ILE A CA 1
ATOM 743 C C . ILE A 1 89 ? -4.173 -9.296 -0.469 1.00 95.81 89 ILE A C 1
ATOM 745 O O . ILE A 1 89 ? -4.445 -9.650 0.680 1.00 95.81 89 ILE A O 1
ATOM 749 N N . ASP A 1 90 ? -4.606 -8.150 -0.994 1.00 95.94 90 ASP A N 1
ATOM 750 C CA . ASP A 1 90 ? -5.442 -7.207 -0.254 1.00 95.94 90 ASP A CA 1
ATOM 751 C C . ASP A 1 90 ? -6.147 -6.202 -1.172 1.00 95.94 90 ASP A C 1
ATOM 753 O O . ASP A 1 90 ? -5.935 -6.189 -2.385 1.00 95.94 90 ASP A O 1
ATOM 757 N N . PHE A 1 91 ? -6.962 -5.334 -0.579 1.00 96.50 91 PHE A N 1
ATOM 758 C CA . PHE A 1 91 ? -7.576 -4.194 -1.249 1.00 96.50 91 PHE A CA 1
ATOM 759 C C . PHE A 1 91 ? -7.772 -3.025 -0.280 1.00 96.50 91 PHE A C 1
ATOM 761 O O . PHE A 1 91 ? -7.920 -3.203 0.930 1.00 96.50 91 PHE A O 1
ATOM 768 N N . ALA A 1 92 ? -7.819 -1.815 -0.828 1.00 96.00 92 ALA A N 1
ATOM 769 C CA . ALA A 1 92 ? -8.121 -0.604 -0.082 1.00 96.00 92 ALA A CA 1
ATOM 770 C C . ALA A 1 92 ? -9.524 -0.093 -0.411 1.00 96.00 92 ALA A C 1
ATOM 772 O O . ALA A 1 92 ? -9.985 -0.167 -1.552 1.00 96.00 92 ALA A O 1
ATOM 773 N N . LEU A 1 93 ? -10.182 0.474 0.599 1.00 95.06 93 LEU A N 1
ATOM 774 C CA . LEU A 1 93 ? -11.474 1.136 0.463 1.00 95.06 93 LEU A CA 1
ATOM 775 C C . LEU A 1 93 ? -11.316 2.648 0.628 1.00 95.06 93 LEU A C 1
ATOM 777 O O . LEU A 1 93 ? -10.561 3.106 1.483 1.00 95.06 93 LEU A O 1
ATOM 781 N N . GLU A 1 94 ? -12.088 3.410 -0.136 1.00 93.81 94 GLU A N 1
ATOM 782 C CA . GLU A 1 94 ? -12.187 4.867 -0.026 1.00 93.81 94 GLU A CA 1
ATOM 783 C C . GLU A 1 94 ? -13.645 5.332 -0.034 1.00 93.81 94 GLU A C 1
ATOM 785 O O . GLU A 1 94 ? -14.558 4.569 -0.351 1.00 93.81 94 GLU A O 1
ATOM 790 N N . GLY A 1 95 ? -13.888 6.590 0.338 1.00 90.19 95 GLY A N 1
ATOM 791 C CA . GLY A 1 95 ? -15.217 7.193 0.247 1.00 90.19 95 GLY A CA 1
ATOM 792 C C . GLY A 1 95 ? -15.749 7.198 -1.190 1.00 90.19 95 GLY A C 1
ATOM 793 O O . GLY A 1 95 ? -15.003 7.450 -2.127 1.00 90.19 95 GLY A O 1
ATOM 794 N N . TYR A 1 96 ? -17.049 6.932 -1.366 1.00 88.06 96 TYR A N 1
ATOM 795 C CA . TYR A 1 96 ? -17.706 7.211 -2.654 1.00 88.06 96 TYR A CA 1
ATOM 796 C C . TYR A 1 96 ? -17.747 8.714 -2.918 1.00 88.06 96 TYR A C 1
ATOM 798 O O . TYR A 1 96 ? -17.330 9.153 -3.982 1.00 88.06 96 TYR A O 1
ATOM 806 N N . GLU A 1 97 ? -18.220 9.468 -1.923 1.00 89.31 97 GLU A N 1
ATOM 807 C CA . GLU A 1 97 ? -18.220 10.926 -1.947 1.00 89.31 97 GLU A CA 1
ATOM 808 C C . GLU A 1 97 ? -16.802 11.440 -1.727 1.00 89.31 97 GLU A C 1
ATOM 810 O O . GLU A 1 97 ? -16.108 10.972 -0.813 1.00 89.31 97 GLU A O 1
ATOM 815 N N . GLU A 1 98 ? -16.402 12.431 -2.520 1.00 84.50 98 GLU A N 1
ATOM 816 C CA . GLU A 1 98 ? -15.077 13.047 -2.444 1.00 84.50 98 GLU A CA 1
ATOM 817 C C . GLU A 1 98 ? -14.775 13.543 -1.026 1.00 84.50 98 GLU A C 1
ATOM 819 O O . GLU A 1 98 ? -13.706 13.275 -0.480 1.00 84.50 98 GLU A O 1
ATOM 824 N N . ASP A 1 99 ? -15.761 14.154 -0.369 1.00 86.62 99 ASP A N 1
ATOM 825 C CA . ASP A 1 99 ? -15.629 14.631 1.005 1.00 86.62 99 ASP A CA 1
ATOM 826 C C . ASP A 1 99 ? -15.284 13.510 1.986 1.00 86.62 99 ASP A C 1
ATOM 828 O O . ASP A 1 99 ? -14.473 13.701 2.887 1.00 86.62 99 ASP A O 1
ATOM 832 N N . ILE A 1 100 ? -15.834 12.310 1.798 1.00 86.31 100 ILE A N 1
ATOM 833 C CA . ILE A 1 100 ? -15.522 11.156 2.650 1.00 86.31 100 ILE A CA 1
ATOM 834 C C . ILE A 1 100 ? -14.130 10.599 2.322 1.00 86.31 100 ILE A C 1
ATOM 836 O O . ILE A 1 100 ? -13.453 10.096 3.220 1.00 86.31 100 ILE A O 1
ATOM 840 N N . ALA A 1 101 ? -13.703 10.674 1.060 1.00 87.12 101 ALA A N 1
ATOM 841 C CA . ALA A 1 101 ? -12.407 10.176 0.602 1.00 87.12 101 ALA A CA 1
ATOM 842 C C . ALA A 1 101 ? -11.218 11.056 1.040 1.00 87.12 101 ALA A C 1
ATOM 844 O O . ALA A 1 101 ? -10.079 10.586 1.034 1.00 87.12 101 ALA A O 1
ATOM 845 N N . LYS A 1 102 ? -11.459 12.306 1.465 1.00 91.69 102 LYS A N 1
ATOM 846 C CA . LYS A 1 102 ? -10.405 13.220 1.932 1.00 91.69 102 LYS A CA 1
ATOM 847 C C . LYS A 1 102 ? -9.641 12.655 3.133 1.00 91.69 102 LYS A C 1
ATOM 849 O O . LYS A 1 102 ? -10.215 12.183 4.115 1.00 91.69 102 LYS A O 1
ATOM 854 N N . GLN A 1 103 ? -8.317 12.801 3.091 1.00 92.69 103 GLN A N 1
ATOM 855 C CA . GLN A 1 103 ? -7.396 12.315 4.122 1.00 92.69 103 GLN A CA 1
ATOM 856 C C . GLN A 1 103 ? -7.726 12.843 5.534 1.00 92.69 103 GLN A C 1
ATOM 858 O O . GLN A 1 103 ? -7.633 12.100 6.512 1.00 92.69 103 GLN A O 1
ATOM 863 N N . GLU A 1 104 ? -8.156 14.101 5.656 1.00 92.94 104 GLU A N 1
ATOM 864 C CA . GLU A 1 104 ? -8.565 14.716 6.931 1.00 92.94 104 GLU A CA 1
ATOM 865 C C . GLU A 1 104 ? -9.755 14.004 7.598 1.00 92.94 104 GLU A C 1
ATOM 867 O O . GLU A 1 104 ? -9.869 13.979 8.827 1.00 92.94 104 GLU A O 1
ATOM 872 N N . ASN A 1 105 ? -10.583 13.320 6.803 1.00 93.69 105 ASN A N 1
ATOM 873 C CA . ASN A 1 105 ? -11.784 12.630 7.262 1.00 93.69 105 ASN A CA 1
ATOM 874 C C . ASN A 1 105 ? -11.543 11.163 7.651 1.00 93.69 105 ASN A C 1
ATOM 876 O O . ASN A 1 105 ? -12.446 10.509 8.183 1.00 93.69 105 ASN A O 1
ATOM 880 N N . LEU A 1 106 ? -10.315 10.646 7.521 1.00 94.38 106 LEU A N 1
ATOM 881 C CA . LEU A 1 106 ? -9.984 9.263 7.890 1.00 94.38 106 LEU A CA 1
ATOM 882 C C . LEU A 1 106 ? -10.297 8.937 9.355 1.00 94.38 106 LEU A C 1
ATOM 884 O O . LEU A 1 106 ? -10.780 7.847 9.653 1.00 94.38 106 L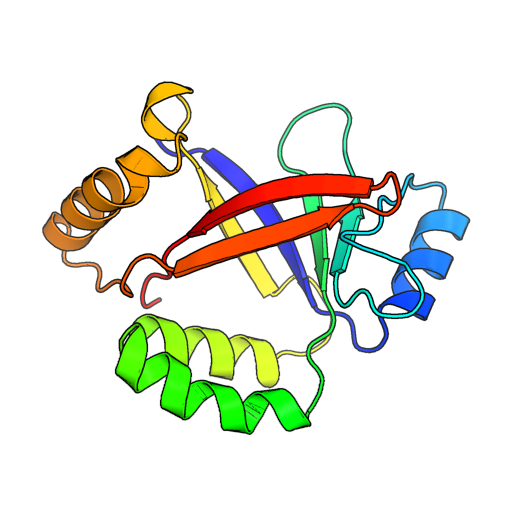EU A O 1
ATOM 888 N N . ASN A 1 107 ? -10.090 9.878 10.282 1.00 94.88 107 ASN A N 1
ATOM 889 C CA . ASN A 1 107 ? -10.432 9.666 11.694 1.00 94.88 107 ASN A CA 1
ATOM 890 C C . ASN A 1 107 ? -11.948 9.560 11.927 1.00 94.88 107 ASN A C 1
ATOM 892 O O . ASN A 1 107 ? -12.387 8.845 12.831 1.00 94.88 107 ASN A O 1
ATOM 896 N N . LEU A 1 108 ? -12.765 10.246 11.122 1.00 93.00 108 LEU A N 1
ATOM 897 C CA . LEU A 1 108 ? -14.219 10.107 11.168 1.00 93.00 108 LEU A CA 1
ATOM 898 C C . LEU A 1 108 ? -14.643 8.723 10.667 1.00 93.00 108 LEU A C 1
ATOM 900 O O . LEU A 1 108 ? -15.396 8.038 11.360 1.00 93.00 108 LEU A O 1
ATOM 904 N N . VAL A 1 109 ? -14.121 8.291 9.515 1.00 92.19 109 VAL A N 1
ATOM 905 C CA . VAL A 1 109 ? -14.403 6.960 8.949 1.00 92.19 109 VAL A CA 1
ATOM 906 C C . VAL A 1 109 ? -13.967 5.861 9.919 1.00 92.19 109 VAL A C 1
ATOM 908 O O . VAL A 1 109 ? -14.754 4.974 10.245 1.00 92.19 109 VAL A O 1
ATOM 911 N N . LYS A 1 110 ? -12.759 5.975 10.477 1.00 93.62 110 LYS A N 1
ATOM 912 C CA . LYS A 1 110 ? -12.231 5.070 11.503 1.00 93.62 110 LYS A CA 1
ATOM 913 C C . LYS A 1 110 ? -13.154 4.957 12.720 1.00 93.62 110 LYS A C 1
ATOM 915 O O . LYS A 1 110 ? -13.406 3.850 13.186 1.00 93.62 110 LYS A O 1
ATOM 920 N N . ARG A 1 111 ? -13.674 6.076 13.248 1.00 94.38 111 ARG A N 1
ATOM 921 C CA . ARG A 1 111 ? -14.631 6.055 14.374 1.00 94.38 111 ARG A CA 1
ATOM 922 C C . ARG A 1 111 ? -15.919 5.322 14.012 1.00 94.38 111 ARG A C 1
ATOM 924 O O . ARG A 1 111 ? -16.378 4.511 14.805 1.00 94.38 111 ARG A O 1
ATOM 931 N N . LYS A 1 112 ? -16.464 5.553 12.812 1.00 92.88 112 LYS A N 1
ATOM 932 C CA . LYS A 1 112 ? -17.656 4.833 12.335 1.00 92.88 112 LYS A CA 1
ATOM 933 C C . LYS A 1 112 ? -17.408 3.324 12.262 1.00 92.88 112 LYS A C 1
ATOM 935 O O . LYS A 1 112 ? -18.238 2.569 12.744 1.00 92.88 112 LYS A O 1
ATOM 940 N N . ILE A 1 113 ? -16.257 2.895 11.742 1.00 92.31 113 ILE A N 1
ATOM 941 C CA . ILE A 1 113 ? -15.873 1.474 11.681 1.00 92.31 113 ILE A CA 1
ATOM 942 C C . ILE A 1 113 ? -15.695 0.877 13.084 1.00 92.31 113 ILE A C 1
ATOM 944 O O . ILE A 1 113 ? -16.206 -0.206 13.356 1.00 92.31 113 ILE A O 1
ATOM 948 N N . ASN A 1 114 ? -15.052 1.598 14.005 1.00 94.00 114 ASN A N 1
ATOM 949 C CA . ASN A 1 114 ? -14.918 1.151 15.394 1.00 94.00 114 ASN A CA 1
ATOM 950 C C . ASN A 1 114 ? -16.276 1.001 16.096 1.00 94.00 114 ASN A C 1
ATOM 952 O O . ASN A 1 114 ? -16.453 0.062 16.866 1.00 94.00 114 ASN A O 1
ATOM 956 N N . ASN A 1 115 ? -17.242 1.881 15.813 1.00 95.25 115 ASN A N 1
ATOM 957 C CA . ASN A 1 115 ? -18.601 1.781 16.358 1.00 95.25 115 ASN A CA 1
ATOM 958 C C . ASN A 1 115 ? -19.366 0.554 15.831 1.00 95.25 115 ASN A C 1
ATOM 960 O O . ASN A 1 115 ? -20.346 0.149 16.446 1.00 95.25 115 ASN A O 1
ATOM 964 N N . LEU A 1 116 ? -18.909 -0.057 14.731 1.00 93.44 116 LEU A N 1
ATOM 965 C CA . LEU A 1 116 ? -19.395 -1.352 14.241 1.00 93.44 116 LEU A CA 1
ATOM 966 C C . LEU A 1 116 ? -18.693 -2.544 14.922 1.00 93.44 116 LEU A C 1
ATOM 968 O O . LEU A 1 116 ? -18.899 -3.684 14.521 1.00 93.44 116 LEU A O 1
ATOM 972 N N . GLY A 1 117 ? -17.831 -2.300 15.915 1.00 94.25 117 GLY A N 1
ATOM 973 C CA . GLY A 1 117 ? -17.068 -3.336 16.617 1.00 94.25 117 GLY A CA 1
ATOM 974 C C . GLY A 1 117 ? -15.803 -3.805 15.890 1.00 94.25 117 GLY A C 1
ATOM 975 O O . GLY A 1 117 ? -15.147 -4.738 16.347 1.00 94.25 117 GLY A O 1
ATOM 976 N N . ILE A 1 118 ? -15.422 -3.168 14.778 1.00 92.75 118 ILE A N 1
ATOM 977 C CA . ILE A 1 118 ? -14.246 -3.558 13.989 1.00 92.75 118 ILE A CA 1
ATOM 978 C C . ILE A 1 118 ? -13.016 -2.802 14.500 1.00 92.75 118 ILE A C 1
ATOM 980 O O . ILE A 1 118 ? -12.944 -1.577 14.417 1.00 92.75 118 ILE A O 1
ATOM 984 N N . GLY A 1 119 ? -12.017 -3.529 15.003 1.00 93.19 119 GLY A N 1
ATOM 985 C CA . GLY A 1 119 ? -10.778 -2.937 15.509 1.00 93.19 119 GLY A CA 1
ATOM 986 C C . GLY A 1 119 ? -9.900 -2.350 14.399 1.00 93.19 119 GLY A C 1
ATOM 987 O O . GLY A 1 119 ? -9.628 -3.009 13.394 1.00 93.19 119 GLY A O 1
ATOM 988 N N . THR A 1 120 ? -9.390 -1.133 14.598 1.00 96.62 120 THR A N 1
ATOM 989 C CA . THR A 1 120 ? -8.566 -0.405 13.615 1.00 96.62 120 THR A CA 1
ATOM 990 C C . THR A 1 120 ? -7.228 0.073 14.183 1.00 96.62 120 THR A C 1
ATOM 992 O O . THR A 1 120 ? -7.091 0.325 15.383 1.00 96.62 120 THR A O 1
ATOM 995 N N . SER A 1 121 ? -6.239 0.262 13.305 1.00 97.19 121 SER A N 1
ATOM 996 C CA . SER A 1 121 ? -5.007 0.985 13.626 1.00 97.19 121 SER A CA 1
ATOM 997 C C . SER A 1 121 ? -5.282 2.481 13.790 1.00 97.19 121 SER A C 1
ATOM 999 O O . SER A 1 121 ? -6.299 3.006 13.336 1.00 97.19 121 SER A O 1
ATOM 1001 N N . LYS A 1 122 ? -4.335 3.222 14.369 1.00 96.88 122 LYS A N 1
ATOM 1002 C CA . LYS A 1 122 ? -4.261 4.676 14.178 1.00 96.88 122 LYS A CA 1
ATOM 1003 C C . LYS A 1 122 ? -4.076 4.992 12.692 1.00 96.88 122 LYS A C 1
ATOM 1005 O O . LYS A 1 122 ? -3.563 4.164 11.935 1.00 96.88 122 LYS A O 1
ATOM 1010 N N . VAL A 1 123 ? -4.481 6.198 12.301 1.00 96.94 123 VAL A N 1
ATOM 1011 C CA . VAL A 1 123 ? -4.231 6.713 10.953 1.00 96.94 123 VAL A CA 1
ATOM 1012 C C . VAL A 1 123 ? -2.727 6.914 10.774 1.00 96.94 123 VAL A C 1
ATOM 1014 O O . VAL A 1 123 ? -2.080 7.574 11.589 1.00 96.94 123 VAL A O 1
ATOM 1017 N N . LEU A 1 124 ? -2.181 6.329 9.713 1.00 96.00 124 LEU A N 1
ATOM 1018 C CA . LEU A 1 124 ? -0.838 6.585 9.223 1.00 96.00 124 LEU A CA 1
ATOM 1019 C C . LEU A 1 124 ? -0.941 7.602 8.092 1.00 96.00 124 LEU A C 1
ATOM 1021 O O . LEU A 1 124 ? -1.700 7.401 7.149 1.00 96.00 124 LEU A O 1
ATOM 1025 N N . ASN A 1 125 ? -0.159 8.675 8.185 1.00 96.06 125 ASN A N 1
ATOM 1026 C CA . ASN A 1 125 ? -0.016 9.665 7.124 1.00 96.06 125 ASN A CA 1
ATOM 1027 C C . ASN A 1 125 ? 1.376 9.542 6.511 1.00 96.06 125 ASN A C 1
ATOM 1029 O O . ASN A 1 125 ? 2.366 9.396 7.229 1.00 96.06 125 ASN A O 1
ATOM 1033 N N . GLY A 1 126 ? 1.444 9.609 5.188 1.00 94.06 126 GLY A N 1
ATOM 1034 C CA . GLY A 1 126 ? 2.672 9.481 4.427 1.00 94.06 126 GLY A CA 1
ATOM 1035 C C . GLY A 1 126 ? 2.768 10.513 3.313 1.00 94.06 126 GLY A C 1
ATOM 1036 O O . GLY A 1 126 ? 1.815 11.211 2.963 1.00 94.06 126 GLY A O 1
ATOM 1037 N N . ARG A 1 127 ? 3.970 10.606 2.751 1.00 95.50 127 ARG A N 1
ATOM 1038 C CA . ARG A 1 127 ? 4.291 11.456 1.609 1.00 95.50 127 ARG A CA 1
ATOM 1039 C C . ARG A 1 127 ? 5.216 10.685 0.681 1.00 95.50 127 ARG A C 1
ATOM 1041 O O . ARG A 1 127 ? 6.174 10.063 1.139 1.00 95.50 127 ARG A O 1
ATOM 1048 N N . ARG A 1 128 ? 4.966 10.753 -0.623 1.00 93.25 128 ARG A N 1
ATOM 1049 C CA . ARG A 1 128 ? 5.867 10.241 -1.664 1.00 93.25 128 ARG A CA 1
ATOM 1050 C C . ARG A 1 128 ? 6.188 11.337 -2.673 1.00 93.25 128 ARG A C 1
ATOM 1052 O O . ARG A 1 128 ? 5.401 12.254 -2.877 1.00 93.25 128 ARG A O 1
ATOM 1059 N N . LYS A 1 129 ? 7.364 11.241 -3.290 1.00 95.62 129 LYS A N 1
ATOM 1060 C CA . LYS A 1 129 ? 7.778 12.094 -4.410 1.00 95.62 129 LYS A CA 1
ATOM 1061 C C . LYS A 1 129 ? 7.786 11.233 -5.670 1.00 95.62 129 LYS A C 1
ATOM 1063 O O . LYS A 1 129 ? 8.535 10.253 -5.712 1.00 95.62 129 LYS A O 1
ATOM 1068 N N . LYS A 1 130 ? 6.946 11.579 -6.644 1.00 93.12 130 LYS A N 1
ATOM 1069 C CA . LYS A 1 130 ? 6.856 10.923 -7.955 1.00 93.12 130 LYS A CA 1
ATOM 1070 C C . LYS A 1 130 ? 8.169 11.088 -8.741 1.00 93.12 130 LYS A C 1
ATOM 1072 O O . LYS A 1 130 ? 8.955 11.987 -8.424 1.00 93.12 130 LYS A O 1
ATOM 1077 N N . PRO A 1 131 ? 8.414 10.271 -9.784 1.00 91.31 131 PRO A N 1
ATOM 1078 C CA . PRO A 1 131 ? 9.533 10.480 -10.708 1.00 91.31 131 PRO A CA 1
ATOM 1079 C C . PRO A 1 131 ? 9.571 11.888 -11.320 1.00 91.31 131 PRO A C 1
ATOM 1081 O O . PRO A 1 131 ? 10.653 12.451 -11.448 1.00 91.31 131 PRO A O 1
ATOM 1084 N N . SER A 1 132 ? 8.403 12.478 -11.604 1.00 91.94 132 SER A N 1
ATOM 1085 C CA . SER A 1 132 ? 8.249 13.857 -12.103 1.00 91.94 132 SER A CA 1
ATOM 1086 C C . SER A 1 132 ? 8.716 14.935 -11.117 1.00 91.94 132 SER A C 1
ATOM 1088 O O . SER A 1 132 ? 8.871 16.093 -11.485 1.00 91.94 132 SER A O 1
ATOM 1090 N N . GLY A 1 133 ? 8.926 14.578 -9.849 1.00 92.62 133 GLY A N 1
ATOM 1091 C CA . GLY A 1 133 ? 9.261 15.502 -8.773 1.00 92.62 133 GLY A CA 1
ATOM 1092 C C . GLY A 1 133 ? 8.056 16.030 -7.992 1.00 92.62 133 GLY A C 1
ATOM 1093 O O . GLY A 1 133 ? 8.252 16.573 -6.902 1.00 92.62 133 GLY A O 1
ATOM 1094 N N . GLU A 1 134 ? 6.839 15.801 -8.486 1.00 95.31 134 GLU A N 1
ATOM 1095 C CA . GLU A 1 134 ? 5.588 16.105 -7.790 1.00 95.31 134 GLU A CA 1
ATOM 1096 C C . GLU A 1 134 ? 5.499 15.338 -6.463 1.00 95.31 134 GLU A C 1
ATOM 1098 O O . GLU A 1 134 ? 5.956 14.197 -6.320 1.00 95.31 134 GLU A O 1
ATOM 1103 N N . VAL A 1 135 ? 4.910 15.985 -5.467 1.00 95.69 135 VAL A N 1
ATOM 1104 C CA . VAL A 1 135 ? 4.733 15.448 -4.126 1.00 95.69 135 VAL A CA 1
ATOM 1105 C C . VAL A 1 135 ? 3.282 15.047 -3.939 1.00 95.69 135 VAL A C 1
ATOM 1107 O O . VAL A 1 135 ? 2.394 15.871 -4.103 1.00 95.69 135 VAL A O 1
ATOM 1110 N N . VAL A 1 136 ? 3.070 13.815 -3.487 1.00 94.19 136 VAL A N 1
ATOM 1111 C CA . VAL A 1 136 ? 1.749 13.292 -3.136 1.00 94.19 136 VAL A CA 1
ATOM 1112 C C . VAL A 1 136 ? 1.727 12.954 -1.652 1.00 94.19 136 VAL A C 1
ATOM 1114 O O . VAL A 1 136 ? 2.627 12.269 -1.154 1.00 94.19 136 VAL A O 1
ATOM 1117 N N . THR A 1 137 ? 0.703 13.420 -0.946 1.00 95.56 137 THR A N 1
ATOM 1118 C CA . THR A 1 137 ? 0.382 12.987 0.417 1.00 95.56 137 THR A CA 1
ATOM 1119 C C . THR A 1 137 ? -0.715 11.939 0.383 1.00 95.56 137 THR A C 1
ATOM 1121 O O . THR A 1 137 ? -1.546 11.923 -0.520 1.00 95.56 137 THR A O 1
ATOM 1124 N N . TYR A 1 138 ? -0.698 11.042 1.356 1.00 93.88 138 TYR A N 1
ATOM 1125 C CA . TYR A 1 138 ? -1.728 10.027 1.515 1.00 93.88 138 TYR A CA 1
ATOM 1126 C C . TYR A 1 138 ? -1.903 9.701 2.993 1.00 93.88 138 TYR A C 1
ATOM 1128 O O . TYR A 1 138 ? -1.009 9.941 3.812 1.00 93.88 138 TYR A O 1
ATOM 1136 N N . GLY A 1 139 ? -3.040 9.106 3.331 1.00 96.00 139 GLY A N 1
ATOM 1137 C CA . GLY A 1 139 ? -3.257 8.525 4.643 1.00 96.00 139 GLY A CA 1
ATOM 1138 C C . GLY A 1 139 ? -4.132 7.288 4.557 1.00 96.00 139 GLY A C 1
ATOM 1139 O O . GLY A 1 139 ? -4.952 7.161 3.653 1.00 96.00 139 GLY A O 1
ATOM 1140 N N . PHE A 1 140 ? -3.947 6.374 5.500 1.00 96.19 140 PHE A N 1
ATOM 1141 C CA . PHE A 1 140 ? -4.776 5.182 5.629 1.00 96.19 140 PHE A CA 1
ATOM 1142 C C . PHE A 1 140 ? -4.776 4.676 7.073 1.00 96.19 140 PHE A C 1
ATOM 1144 O O . PHE A 1 140 ? -3.948 5.061 7.900 1.00 96.19 140 PHE A O 1
ATOM 1151 N N . PHE A 1 141 ? -5.706 3.784 7.382 1.00 96.44 141 PHE A N 1
ATOM 1152 C CA . PHE A 1 141 ? -5.666 2.943 8.573 1.00 96.44 141 PHE A CA 1
ATOM 1153 C C . PHE A 1 141 ? -6.042 1.520 8.165 1.00 96.44 141 PHE A C 1
ATOM 1155 O O . PHE A 1 141 ? -6.660 1.309 7.125 1.00 96.44 141 PHE A O 1
ATOM 1162 N N . LEU A 1 142 ? -5.659 0.545 8.983 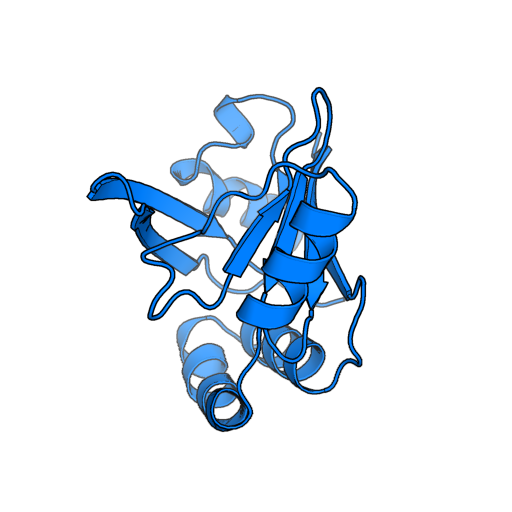1.00 96.12 142 LEU A N 1
ATOM 1163 C CA . LEU A 1 142 ? -5.890 -0.869 8.710 1.00 96.12 142 LEU A CA 1
ATOM 1164 C C . LEU A 1 142 ? -6.895 -1.419 9.718 1.00 96.12 142 LEU A C 1
ATOM 1166 O O . LEU A 1 142 ? -6.812 -1.107 10.908 1.00 96.12 142 LEU A O 1
ATOM 1170 N N . SER A 1 143 ? -7.838 -2.233 9.256 1.00 92.00 143 SER A N 1
ATOM 1171 C CA . SER A 1 143 ? -8.729 -3.006 10.123 1.00 92.00 143 SER A CA 1
ATOM 1172 C C . SER A 1 143 ? -8.129 -4.377 10.440 1.00 92.00 143 SER A C 1
ATOM 1174 O O . SER A 1 143 ? -7.356 -4.939 9.656 1.00 92.00 143 SER A O 1
ATOM 1176 N N . ILE A 1 144 ? -8.485 -4.922 11.602 1.00 80.00 144 ILE A N 1
ATOM 1177 C CA . ILE A 1 144 ? -8.305 -6.350 11.881 1.00 80.00 144 ILE A CA 1
ATOM 1178 C C . ILE A 1 144 ? -9.353 -7.093 11.052 1.00 80.00 144 ILE A C 1
ATOM 1180 O O . ILE A 1 144 ? -10.534 -6.754 11.103 1.00 80.00 144 ILE A O 1
ATOM 1184 N N . THR A 1 145 ? -8.890 -8.060 10.269 1.00 60.88 145 THR A N 1
ATOM 1185 C CA . THR A 1 145 ? -9.706 -9.074 9.588 1.00 60.88 145 THR A CA 1
ATOM 1186 C C . THR A 1 145 ? -9.173 -10.426 9.988 1.00 60.88 145 THR A C 1
ATOM 1188 O O . THR A 1 145 ? -7.935 -10.579 9.829 1.00 60.88 145 THR A O 1
#

Radius of gyration: 15.67 Å; chains: 1; bounding box: 37×32×42 Å

Organism: NCBI:txid1285586

Sequence (145 aa):
MLKISHIQCRVNNIKKAVSDFEKAGFHVEWGRNPKNSLNAFIWFEQGPFLELFEMKRFMSAISFPLGIIYGKSMRERWQKWMVQREGLIDFALEGYEEDIAKQENLNLVKRKINNLGIGTSKVLNGRRKKPSGEVVTYGFFLSIT

InterPro domains:
  IPR029068 Glyoxalase/Bleomycin resistance protein/Dihydroxybiphenyl dioxygenase [G3DSA:3.10.180.10] (1-143)

pLDDT: mean 93.99, std 4.67, range [60.88, 98.56]